Protein AF-A0A6B1FDW8-F1 (afdb_monomer_lite)

Structure (mmCIF, N/CA/C/O backbone):
data_AF-A0A6B1FDW8-F1
#
_entry.id   AF-A0A6B1FDW8-F1
#
loop_
_atom_site.group_PDB
_atom_site.id
_atom_site.type_symbol
_atom_site.label_atom_id
_atom_site.label_alt_id
_atom_site.label_comp_id
_atom_site.label_asym_id
_atom_site.label_entity_id
_atom_site.label_seq_id
_atom_site.pdbx_PDB_ins_code
_atom_site.Cartn_x
_atom_site.Cartn_y
_atom_site.Cartn_z
_atom_site.occupancy
_atom_site.B_iso_or_equiv
_atom_site.auth_seq_id
_atom_site.auth_comp_id
_atom_site.auth_asym_id
_atom_site.auth_atom_id
_atom_site.pdbx_PDB_model_num
ATOM 1 N N . MET A 1 1 ? 12.186 -7.859 8.261 1.00 57.81 1 MET A N 1
ATOM 2 C CA . MET A 1 1 ? 11.386 -6.632 8.512 1.00 57.81 1 MET A CA 1
ATOM 3 C C . MET A 1 1 ? 9.918 -6.753 8.093 1.00 57.81 1 MET A C 1
ATOM 5 O O . MET A 1 1 ? 9.076 -6.142 8.732 1.00 57.81 1 MET A O 1
ATOM 9 N N . THR A 1 2 ? 9.571 -7.563 7.089 1.00 54.66 2 THR A N 1
ATOM 10 C CA . THR A 1 2 ? 8.190 -7.718 6.588 1.00 54.66 2 THR A CA 1
ATOM 11 C C . THR A 1 2 ? 7.230 -8.437 7.541 1.00 54.66 2 THR A C 1
ATOM 13 O O . THR A 1 2 ? 6.089 -8.004 7.663 1.00 54.66 2 THR A O 1
ATOM 16 N N . ASN A 1 3 ? 7.681 -9.470 8.261 1.00 67.62 3 ASN A N 1
ATOM 17 C CA . ASN A 1 3 ? 6.808 -10.236 9.167 1.00 67.62 3 ASN A CA 1
ATOM 18 C C . ASN A 1 3 ? 6.337 -9.417 10.382 1.00 67.62 3 ASN A C 1
ATOM 20 O O . ASN A 1 3 ? 5.191 -9.545 10.798 1.00 67.62 3 ASN A O 1
ATOM 24 N N . LEU A 1 4 ? 7.185 -8.521 10.901 1.00 68.75 4 LEU A N 1
ATOM 25 C CA . LEU A 1 4 ? 6.839 -7.667 12.041 1.00 68.75 4 LEU A CA 1
ATOM 26 C C . LEU A 1 4 ? 5.759 -6.637 11.681 1.00 68.75 4 LEU A C 1
ATOM 28 O O . LEU A 1 4 ? 4.817 -6.445 12.438 1.00 68.75 4 LEU A O 1
ATOM 32 N N . GLY A 1 5 ? 5.847 -6.023 10.498 1.00 63.50 5 GLY A N 1
ATOM 33 C CA . GLY A 1 5 ? 4.809 -5.098 10.040 1.00 63.50 5 GLY A CA 1
ATOM 34 C C . GLY A 1 5 ? 3.449 -5.783 9.854 1.00 63.50 5 GLY A C 1
ATOM 35 O O . GLY A 1 5 ? 2.420 -5.181 10.148 1.00 63.50 5 GLY A O 1
ATOM 36 N N . VAL A 1 6 ? 3.439 -7.047 9.399 1.00 69.06 6 VAL A N 1
ATOM 37 C CA . VAL A 1 6 ? 2.192 -7.816 9.224 1.00 69.06 6 VAL A CA 1
ATOM 38 C C . VAL A 1 6 ? 1.561 -8.112 10.584 1.00 69.06 6 VAL A C 1
ATOM 40 O O . VAL A 1 6 ? 0.362 -7.902 10.751 1.00 69.06 6 VAL A O 1
ATOM 43 N N . ALA A 1 7 ? 2.371 -8.506 11.571 1.00 69.25 7 ALA A N 1
ATOM 44 C CA . ALA A 1 7 ? 1.908 -8.698 12.943 1.00 69.25 7 ALA A CA 1
ATOM 45 C C . ALA A 1 7 ? 1.351 -7.395 13.548 1.00 69.25 7 ALA A C 1
ATOM 47 O O . ALA A 1 7 ? 0.294 -7.409 14.170 1.00 69.25 7 ALA A O 1
ATOM 48 N N . LEU A 1 8 ? 2.000 -6.249 13.308 1.00 66.06 8 LEU A N 1
ATOM 49 C CA . LEU A 1 8 ? 1.536 -4.947 13.804 1.00 66.06 8 LEU A CA 1
ATOM 50 C C . LEU A 1 8 ? 0.219 -4.488 13.157 1.00 66.06 8 LEU A C 1
ATOM 52 O O . LEU A 1 8 ? -0.618 -3.918 13.854 1.00 66.06 8 LEU A O 1
ATOM 56 N N . ARG A 1 9 ? -0.016 -4.778 11.867 1.00 66.31 9 ARG A N 1
ATOM 57 C CA . ARG A 1 9 ? -1.338 -4.570 11.242 1.00 66.31 9 ARG A CA 1
ATOM 58 C C . ARG A 1 9 ? -2.416 -5.417 11.915 1.00 66.31 9 ARG A C 1
ATOM 60 O O . ARG A 1 9 ? -3.471 -4.890 12.245 1.00 66.31 9 ARG A O 1
ATOM 67 N N . GLN A 1 10 ? -2.140 -6.700 12.155 1.00 68.94 10 GLN A N 1
ATOM 68 C CA . GLN A 1 10 ? -3.095 -7.608 12.806 1.00 68.94 10 GLN A CA 1
ATOM 69 C C . GLN A 1 10 ? -3.376 -7.232 14.269 1.00 68.94 10 GLN A C 1
ATOM 71 O O . GLN A 1 10 ? -4.475 -7.462 14.758 1.00 68.94 10 GLN A O 1
ATOM 76 N N . LEU A 1 11 ? -2.416 -6.597 14.946 1.00 70.94 11 LEU A N 1
ATOM 77 C CA . LEU A 1 11 ? -2.566 -6.071 16.306 1.00 70.94 11 LEU A CA 1
ATOM 78 C C . LEU A 1 11 ? -3.268 -4.699 16.370 1.00 70.94 11 LEU A C 1
ATOM 80 O O . LEU A 1 11 ? -3.292 -4.083 17.433 1.00 70.94 11 LEU A O 1
ATOM 84 N N . GLY A 1 12 ? -3.803 -4.183 15.257 1.00 66.56 12 GLY A N 1
ATOM 85 C CA . GLY A 1 12 ? -4.472 -2.877 15.230 1.00 66.56 12 GLY A CA 1
ATOM 86 C C . GLY A 1 12 ? -3.516 -1.687 15.366 1.00 66.56 12 GLY A C 1
ATOM 87 O O . GLY A 1 12 ? -3.945 -0.579 15.677 1.00 66.56 12 GLY A O 1
ATOM 88 N N . LYS A 1 13 ? -2.217 -1.892 15.104 1.00 74.19 13 LYS A N 1
ATOM 89 C CA . LYS A 1 13 ? -1.162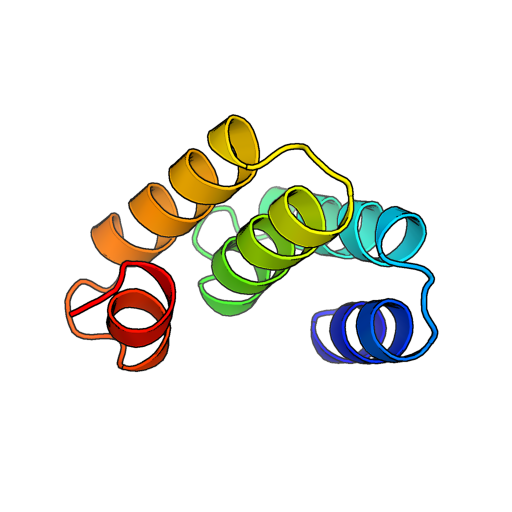 -0.864 15.127 1.00 74.19 13 LYS A CA 1
ATOM 90 C C . LYS A 1 13 ? -0.567 -0.619 13.730 1.00 74.19 13 LYS A C 1
ATOM 92 O O . LYS A 1 13 ? 0.653 -0.696 13.544 1.00 74.19 13 LYS A O 1
ATOM 97 N N . PRO A 1 14 ? -1.390 -0.298 12.713 1.00 72.94 14 PRO A N 1
ATOM 98 C CA . PRO A 1 14 ? -0.919 -0.114 11.339 1.00 72.94 14 PRO A CA 1
ATOM 99 C C . PRO A 1 14 ? 0.119 1.015 11.208 1.00 72.94 14 PRO A C 1
ATOM 101 O O . PRO A 1 14 ? 1.013 0.928 10.369 1.00 72.94 14 PRO A O 1
ATOM 104 N N . GLN A 1 15 ? 0.071 2.031 12.077 1.00 76.62 15 GLN A N 1
ATOM 105 C CA . GLN A 1 15 ? 1.023 3.150 12.095 1.00 76.62 15 GLN A CA 1
ATOM 106 C C . GLN A 1 15 ? 2.464 2.713 12.410 1.00 76.62 15 GLN A C 1
ATOM 108 O O . GLN A 1 15 ? 3.399 3.157 11.743 1.00 76.62 15 GLN A O 1
ATOM 113 N N . GLU A 1 16 ? 2.655 1.802 13.370 1.00 77.38 16 GLU A N 1
ATOM 114 C CA . GLU A 1 16 ? 3.979 1.250 13.688 1.00 77.38 16 GLU A CA 1
ATOM 115 C C . GLU A 1 16 ? 4.496 0.396 12.514 1.00 77.38 16 GLU A C 1
ATOM 117 O O . GLU A 1 16 ? 5.657 0.507 12.116 1.00 77.38 16 GLU A O 1
ATOM 122 N N . GLY A 1 17 ? 3.611 -0.384 11.879 1.00 82.00 17 GLY A N 1
ATOM 123 C CA . GLY A 1 17 ? 3.927 -1.178 10.686 1.00 82.00 17 GLY A CA 1
ATOM 124 C C . GLY A 1 17 ? 4.401 -0.337 9.493 1.00 82.00 17 GLY A C 1
ATOM 125 O O . GLY A 1 17 ? 5.372 -0.706 8.827 1.00 82.00 17 GLY A O 1
ATOM 126 N N . ILE A 1 18 ? 3.786 0.830 9.260 1.00 87.38 18 ILE A N 1
ATOM 127 C CA . ILE A 1 18 ? 4.166 1.766 8.186 1.00 87.38 18 ILE A CA 1
ATOM 128 C C . ILE A 1 18 ? 5.638 2.174 8.290 1.00 87.38 18 ILE A C 1
ATOM 130 O O . ILE A 1 18 ? 6.337 2.196 7.275 1.00 87.38 18 ILE A O 1
ATOM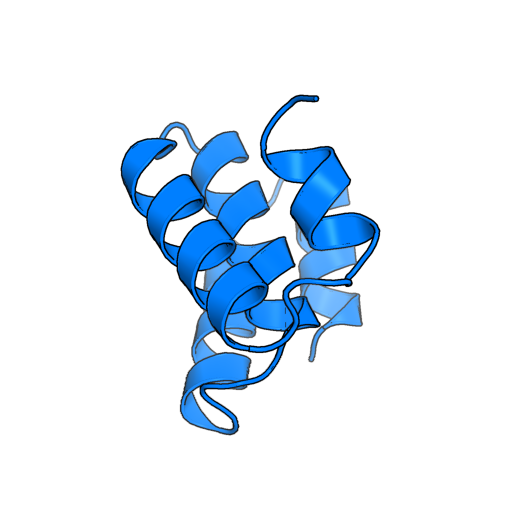 134 N N . ALA A 1 19 ? 6.134 2.468 9.495 1.00 87.88 19 ALA A N 1
ATOM 135 C CA . ALA A 1 19 ? 7.530 2.852 9.689 1.00 87.88 19 ALA A CA 1
ATOM 136 C C . ALA A 1 19 ? 8.493 1.719 9.293 1.00 87.88 19 ALA A C 1
ATOM 138 O O . ALA A 1 19 ? 9.509 1.967 8.639 1.00 87.88 19 ALA A O 1
ATOM 139 N N . TYR A 1 20 ? 8.154 0.468 9.621 1.00 87.38 20 TYR A N 1
ATOM 140 C CA . TYR A 1 20 ? 8.944 -0.699 9.221 1.00 87.38 20 TYR A CA 1
ATOM 141 C C . TYR A 1 20 ? 8.927 -0.929 7.712 1.00 87.38 20 TYR A C 1
ATOM 143 O O . TYR A 1 20 ? 9.975 -1.216 7.133 1.00 87.38 20 TYR A O 1
ATOM 151 N N . TYR A 1 21 ? 7.774 -0.774 7.057 1.00 88.75 21 TYR A N 1
ATOM 152 C CA . TYR A 1 21 ? 7.703 -0.906 5.604 1.00 88.75 21 TYR A CA 1
ATOM 153 C C . TYR A 1 21 ? 8.468 0.208 4.894 1.00 88.75 21 TYR A C 1
ATOM 155 O O . TYR A 1 21 ? 9.213 -0.080 3.965 1.00 88.75 21 TYR A O 1
ATOM 163 N N . LYS A 1 22 ? 8.384 1.456 5.371 1.00 90.12 22 LYS A N 1
ATOM 164 C CA . LYS A 1 22 ? 9.186 2.564 4.833 1.00 90.12 22 LYS A CA 1
ATOM 165 C C . LYS A 1 22 ? 10.688 2.317 4.985 1.00 90.12 22 LYS A C 1
ATOM 167 O O . LYS A 1 22 ? 11.424 2.555 4.036 1.00 90.12 22 LYS A O 1
ATOM 172 N N . LYS A 1 23 ? 11.144 1.785 6.126 1.00 90.38 23 LYS A N 1
ATOM 173 C CA . LYS A 1 23 ? 12.551 1.376 6.303 1.00 90.38 23 LYS A CA 1
ATOM 174 C C . LYS A 1 23 ? 12.955 0.269 5.330 1.00 90.38 23 LYS A C 1
ATOM 176 O O . LYS A 1 23 ? 14.024 0.353 4.741 1.00 90.38 23 LYS A O 1
ATOM 181 N N . ALA A 1 24 ? 12.097 -0.733 5.130 1.00 88.88 24 ALA A N 1
ATOM 182 C CA . ALA A 1 24 ? 12.353 -1.786 4.151 1.00 88.88 24 ALA A CA 1
ATOM 183 C C . ALA A 1 24 ? 12.464 -1.219 2.724 1.00 88.88 24 ALA A C 1
ATOM 185 O O . ALA A 1 24 ? 13.373 -1.602 2.002 1.00 88.88 24 ALA A O 1
ATOM 186 N N . LEU A 1 25 ? 11.609 -0.258 2.357 1.00 90.50 25 LEU A N 1
ATOM 187 C CA . LEU A 1 25 ? 11.650 0.415 1.053 1.00 90.50 25 LEU A CA 1
ATOM 188 C C . LEU A 1 25 ? 12.825 1.382 0.886 1.00 90.50 25 LEU A C 1
ATOM 190 O O . LEU A 1 25 ? 13.235 1.653 -0.235 1.00 90.50 25 LEU A O 1
ATOM 194 N N . ALA A 1 26 ? 13.372 1.911 1.980 1.00 93.00 26 ALA A N 1
ATOM 195 C CA . ALA A 1 26 ? 14.597 2.702 1.932 1.00 93.00 26 ALA A CA 1
ATOM 196 C C . ALA A 1 26 ? 15.828 1.832 1.625 1.00 93.00 26 ALA A C 1
ATOM 198 O O . ALA A 1 26 ? 16.780 2.320 1.026 1.00 93.00 26 ALA A O 1
ATOM 199 N N . MET A 1 27 ? 15.808 0.558 2.033 1.00 92.88 27 MET A N 1
ATOM 200 C CA . MET A 1 27 ? 16.870 -0.409 1.731 1.00 92.88 27 MET A CA 1
ATOM 201 C C . MET A 1 27 ? 16.678 -1.067 0.362 1.00 92.88 27 MET A C 1
ATOM 203 O O . MET A 1 27 ? 17.642 -1.243 -0.372 1.00 92.88 27 MET A O 1
ATOM 207 N N . ASP A 1 28 ? 15.438 -1.420 0.026 1.00 89.69 28 ASP A N 1
ATOM 208 C CA . ASP A 1 28 ? 15.052 -1.997 -1.259 1.00 89.69 28 ASP A CA 1
ATOM 209 C C . ASP A 1 28 ? 13.753 -1.333 -1.750 1.00 89.69 28 ASP A C 1
ATOM 211 O O . ASP A 1 28 ? 12.650 -1.747 -1.365 1.00 89.69 28 ASP A O 1
ATOM 215 N N . PRO A 1 29 ? 13.860 -0.303 -2.611 1.00 89.94 29 PRO A N 1
ATOM 216 C CA . PRO A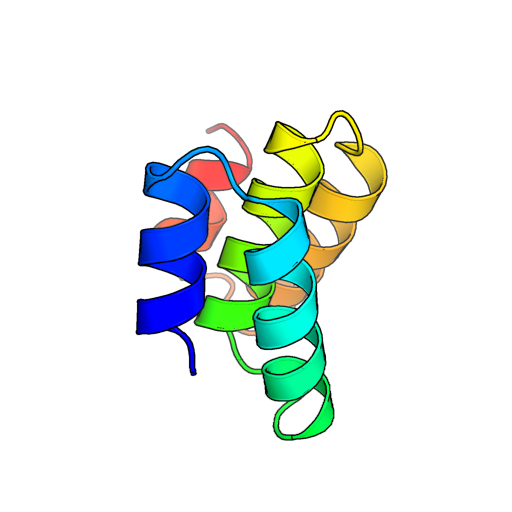 1 29 ? 12.705 0.402 -3.163 1.00 89.94 29 PRO A CA 1
ATOM 217 C C . PRO A 1 29 ? 11.737 -0.500 -3.934 1.00 89.94 29 PRO A C 1
ATOM 219 O O . PRO A 1 29 ? 10.554 -0.166 -4.042 1.00 89.94 29 PRO A O 1
ATOM 222 N N . ASN A 1 30 ? 12.220 -1.642 -4.430 1.00 89.75 30 ASN A N 1
ATOM 223 C CA . ASN A 1 30 ? 11.450 -2.589 -5.225 1.00 89.75 30 ASN A CA 1
ATOM 224 C C . ASN A 1 30 ? 10.928 -3.768 -4.394 1.00 89.75 30 ASN A C 1
ATOM 226 O O . ASN A 1 30 ? 10.426 -4.752 -4.944 1.00 89.75 30 ASN A O 1
ATOM 230 N N . HIS A 1 31 ? 10.985 -3.675 -3.061 1.00 89.12 31 HIS A N 1
ATOM 231 C CA . HIS A 1 31 ? 10.531 -4.749 -2.195 1.00 89.12 31 HIS A CA 1
ATOM 232 C C . HIS A 1 31 ? 9.002 -4.921 -2.240 1.00 89.12 31 HIS A C 1
ATOM 234 O O . HIS A 1 31 ? 8.256 -4.340 -1.446 1.00 89.12 31 HIS A O 1
ATOM 240 N N . LEU A 1 32 ? 8.528 -5.792 -3.136 1.00 87.06 32 LEU A N 1
ATOM 241 C CA . LEU A 1 32 ? 7.111 -6.070 -3.420 1.00 87.06 32 LEU A CA 1
ATOM 242 C C . LEU A 1 32 ? 6.237 -6.263 -2.176 1.00 87.06 32 LEU A C 1
ATOM 244 O O . LEU A 1 32 ? 5.154 -5.683 -2.064 1.00 87.06 32 LEU A O 1
ATOM 248 N N . LYS A 1 33 ? 6.711 -7.054 -1.204 1.00 85.19 33 LYS A N 1
ATOM 249 C CA . LYS A 1 33 ? 5.974 -7.299 0.046 1.00 85.19 33 LYS A CA 1
ATOM 250 C C . LYS A 1 33 ? 5.843 -6.031 0.891 1.00 85.19 33 LYS A C 1
ATOM 252 O O . LYS A 1 33 ? 4.795 -5.828 1.497 1.00 85.19 33 LYS A O 1
ATOM 257 N N . ALA A 1 34 ? 6.876 -5.189 0.958 1.00 89.25 34 ALA A N 1
ATOM 258 C CA . ALA A 1 34 ? 6.793 -3.931 1.696 1.00 89.25 34 ALA A CA 1
ATOM 259 C C . ALA A 1 34 ? 5.905 -2.911 0.979 1.00 89.25 34 ALA A C 1
ATOM 261 O O . ALA A 1 34 ? 5.107 -2.272 1.654 1.00 89.25 34 ALA A O 1
ATOM 262 N N . LEU A 1 35 ? 5.964 -2.813 -0.355 1.00 91.06 35 LEU A N 1
ATOM 263 C CA . LEU A 1 35 ? 5.061 -1.957 -1.136 1.00 91.06 35 LEU A CA 1
ATOM 264 C C . LEU A 1 35 ? 3.595 -2.351 -0.924 1.00 91.06 35 LEU A C 1
ATOM 266 O O . LEU A 1 35 ? 2.773 -1.509 -0.574 1.00 91.06 35 LEU A O 1
ATOM 270 N N . THR A 1 36 ? 3.286 -3.643 -1.058 1.00 87.19 36 THR A N 1
ATOM 271 C CA . THR A 1 36 ? 1.919 -4.162 -0.900 1.00 87.19 36 THR A CA 1
ATOM 272 C C . THR A 1 36 ? 1.405 -3.955 0.522 1.00 87.19 36 THR A C 1
ATOM 274 O O . THR A 1 36 ? 0.289 -3.484 0.725 1.00 87.19 36 THR A O 1
ATOM 277 N N . ASN A 1 37 ? 2.220 -4.276 1.528 1.00 87.31 37 ASN A N 1
ATOM 278 C CA . ASN A 1 37 ? 1.786 -4.144 2.912 1.00 87.31 37 ASN A CA 1
ATOM 279 C C . ASN A 1 37 ? 1.704 -2.685 3.380 1.00 87.31 37 ASN A C 1
ATOM 281 O O . ASN A 1 37 ? 0.846 -2.374 4.202 1.00 87.31 37 ASN A O 1
ATOM 285 N N . LEU A 1 38 ? 2.563 -1.798 2.866 1.00 89.75 38 LEU A N 1
ATOM 286 C CA . LEU A 1 38 ? 2.459 -0.359 3.100 1.00 89.75 38 LEU A CA 1
ATOM 287 C C . LEU A 1 38 ? 1.189 0.202 2.460 1.00 89.75 38 LEU A C 1
ATOM 289 O O . LEU A 1 38 ? 0.484 0.967 3.110 1.00 89.75 38 LEU A O 1
ATOM 293 N N . GLY A 1 39 ? 0.885 -0.219 1.228 1.00 90.88 39 GLY A N 1
ATOM 294 C CA . GLY A 1 39 ? -0.346 0.141 0.533 1.00 90.88 39 GLY A CA 1
ATOM 295 C C . GLY A 1 39 ? -1.584 -0.188 1.364 1.00 90.88 39 GLY A C 1
ATOM 296 O O . GLY A 1 39 ? -2.380 0.694 1.680 1.00 90.88 39 GLY A O 1
ATOM 297 N N . ALA A 1 40 ? -1.663 -1.432 1.832 1.00 86.62 40 ALA A N 1
ATOM 298 C CA . ALA A 1 40 ? -2.769 -1.896 2.654 1.00 86.62 40 ALA A CA 1
ATOM 299 C C . ALA A 1 40 ? -2.817 -1.206 4.033 1.00 86.62 40 ALA A C 1
ATOM 301 O O . ALA A 1 40 ? -3.882 -0.788 4.469 1.00 86.62 40 ALA A O 1
ATOM 302 N N . ALA A 1 41 ? -1.671 -0.997 4.696 1.00 87.81 41 ALA A N 1
ATOM 303 C CA . ALA A 1 41 ? -1.627 -0.266 5.966 1.00 87.81 41 ALA A CA 1
ATOM 304 C C . ALA A 1 41 ? -2.108 1.189 5.829 1.00 87.81 41 ALA A C 1
ATOM 306 O O . ALA A 1 41 ? -2.716 1.716 6.754 1.00 87.81 41 ALA A O 1
ATOM 307 N N . LEU A 1 42 ? -1.830 1.842 4.695 1.00 89.25 42 LEU A N 1
ATOM 308 C CA . LEU A 1 42 ? -2.300 3.197 4.402 1.00 89.25 42 LEU A CA 1
ATOM 309 C C . LEU A 1 42 ? -3.814 3.235 4.177 1.00 89.25 42 LEU A C 1
ATOM 311 O O . LEU A 1 42 ? -4.468 4.150 4.671 1.00 89.25 42 LEU A O 1
ATOM 315 N N . VAL A 1 43 ? -4.378 2.233 3.497 1.00 86.69 43 VAL A N 1
ATOM 316 C CA . VAL A 1 43 ? -5.836 2.070 3.375 1.00 86.69 43 VAL A CA 1
ATOM 317 C C . VAL A 1 43 ? -6.471 1.907 4.760 1.00 86.69 43 VAL A C 1
ATOM 319 O O . VAL A 1 43 ? -7.403 2.644 5.076 1.00 86.69 43 VAL A O 1
ATOM 322 N N . ASP A 1 44 ? -5.909 1.039 5.609 1.00 84.56 44 ASP A N 1
ATOM 323 C CA . ASP A 1 44 ? -6.418 0.761 6.962 1.00 84.56 44 ASP A CA 1
ATOM 324 C C . ASP A 1 44 ? -6.456 2.017 7.863 1.00 84.56 44 ASP A C 1
ATOM 326 O O . ASP A 1 44 ? -7.301 2.114 8.749 1.00 84.56 44 ASP A O 1
ATOM 330 N N . ILE A 1 45 ? -5.569 3.001 7.643 1.00 86.88 45 ILE A N 1
ATOM 331 C CA . ILE A 1 45 ? -5.538 4.266 8.409 1.00 86.88 45 ILE A CA 1
ATOM 332 C C . ILE A 1 45 ? -6.274 5.431 7.730 1.00 86.88 45 ILE A C 1
ATOM 334 O O . ILE A 1 45 ? -6.069 6.585 8.107 1.00 86.88 45 ILE A O 1
ATOM 338 N N . GLY A 1 46 ? -7.097 5.161 6.713 1.00 89.38 46 GLY A N 1
ATOM 339 C CA . GLY A 1 46 ? -7.890 6.191 6.035 1.00 89.38 46 GLY A CA 1
ATOM 340 C C . GLY A 1 46 ? -7.115 7.019 5.004 1.00 89.38 46 GLY A C 1
ATOM 341 O O . GLY A 1 46 ? -7.546 8.112 4.643 1.00 89.38 46 GLY A O 1
ATOM 342 N N . LYS A 1 47 ? -5.990 6.504 4.489 1.00 91.19 47 LYS A N 1
ATOM 343 C CA . LYS A 1 47 ? -5.190 7.107 3.404 1.00 91.19 47 LYS A CA 1
ATOM 344 C C . LYS A 1 47 ? -5.214 6.254 2.125 1.00 91.19 47 LYS A C 1
ATOM 346 O O . LYS A 1 47 ? -4.160 5.840 1.631 1.00 91.19 47 LYS A O 1
ATOM 351 N N . PRO A 1 48 ? -6.394 5.997 1.533 1.00 88.31 48 PRO A N 1
ATOM 352 C CA . PRO A 1 48 ? -6.524 5.075 0.407 1.00 88.31 48 PRO A CA 1
ATOM 353 C C . PRO A 1 48 ? -5.782 5.545 -0.852 1.00 88.31 48 PRO A C 1
ATOM 355 O O . PRO A 1 48 ? -5.223 4.723 -1.570 1.00 88.31 48 PRO A O 1
ATOM 358 N N . GLN A 1 49 ? -5.703 6.857 -1.103 1.00 90.00 49 GLN A N 1
ATOM 359 C CA . GLN A 1 49 ? -4.999 7.402 -2.273 1.00 90.00 49 GLN A CA 1
ATOM 360 C C . GLN A 1 49 ? -3.488 7.124 -2.226 1.00 90.00 49 GLN A C 1
ATOM 362 O O . GLN A 1 49 ? -2.909 6.682 -3.220 1.00 90.00 49 GLN A O 1
ATOM 367 N N . GLU A 1 50 ? -2.855 7.326 -1.064 1.00 90.19 50 GLU A N 1
ATOM 368 C CA . GLU A 1 50 ? -1.447 6.964 -0.863 1.00 90.19 50 GLU A CA 1
ATOM 369 C C . GLU A 1 50 ? -1.267 5.445 -0.984 1.00 90.19 50 GLU A C 1
ATOM 371 O O . GLU A 1 50 ? -0.327 4.983 -1.631 1.00 90.19 50 GLU A O 1
ATOM 376 N N . GLY A 1 51 ? -2.199 4.664 -0.426 1.00 90.19 51 GLY A N 1
ATOM 377 C CA . GLY A 1 51 ? -2.165 3.205 -0.497 1.00 90.19 51 GLY A CA 1
ATOM 378 C C . GLY A 1 51 ? -2.172 2.667 -1.931 1.00 90.19 51 GLY A C 1
ATOM 379 O O . GLY A 1 51 ? -1.311 1.868 -2.308 1.00 90.19 51 GLY A O 1
ATOM 380 N N . ILE A 1 52 ? -3.080 3.180 -2.767 1.00 87.88 52 ILE A N 1
ATOM 381 C CA . ILE A 1 52 ? -3.183 2.840 -4.194 1.00 87.88 52 ILE A CA 1
ATOM 382 C C . ILE A 1 52 ? -1.883 3.165 -4.936 1.00 87.88 52 ILE A C 1
ATOM 384 O O . ILE A 1 52 ? -1.455 2.383 -5.783 1.00 87.88 52 ILE A O 1
ATOM 388 N N . ALA A 1 53 ? -1.217 4.281 -4.623 1.00 90.94 53 ALA A N 1
ATOM 389 C CA . ALA A 1 53 ? 0.050 4.628 -5.265 1.00 90.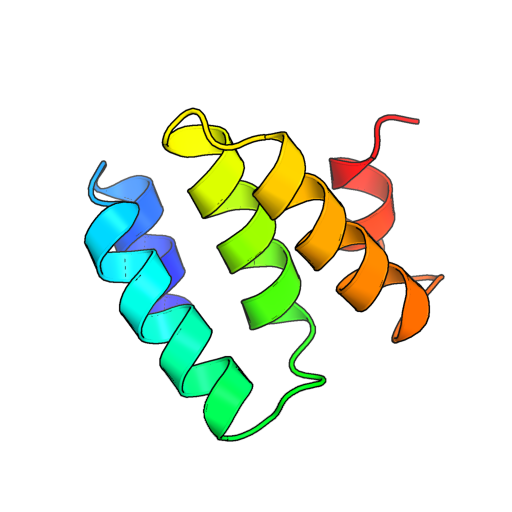94 53 ALA A CA 1
ATOM 390 C C . ALA A 1 53 ? 1.142 3.572 -5.001 1.00 90.94 53 ALA A C 1
ATOM 392 O O . ALA A 1 53 ? 1.890 3.215 -5.914 1.00 90.94 53 ALA A O 1
ATOM 393 N N . TYR A 1 54 ? 1.211 3.024 -3.784 1.00 90.81 54 TYR A N 1
ATOM 394 C CA . TYR A 1 54 ? 2.148 1.945 -3.458 1.00 90.81 54 TYR A CA 1
ATOM 395 C C . TYR A 1 54 ? 1.756 0.605 -4.090 1.00 90.81 54 TYR A C 1
ATOM 397 O O . TYR A 1 54 ? 2.638 -0.115 -4.559 1.00 90.81 54 TYR A O 1
ATOM 405 N N . HIS A 1 55 ? 0.461 0.297 -4.194 1.00 86.12 55 HIS A N 1
ATOM 406 C CA . HIS A 1 55 ? -0.004 -0.875 -4.943 1.00 86.12 55 HIS A CA 1
ATOM 407 C C . HIS A 1 55 ? 0.317 -0.775 -6.438 1.00 86.12 55 HIS A C 1
ATOM 409 O O . HIS A 1 55 ? 0.787 -1.746 -7.023 1.00 86.12 55 HIS A O 1
ATOM 415 N N . LYS A 1 56 ? 0.170 0.408 -7.046 1.0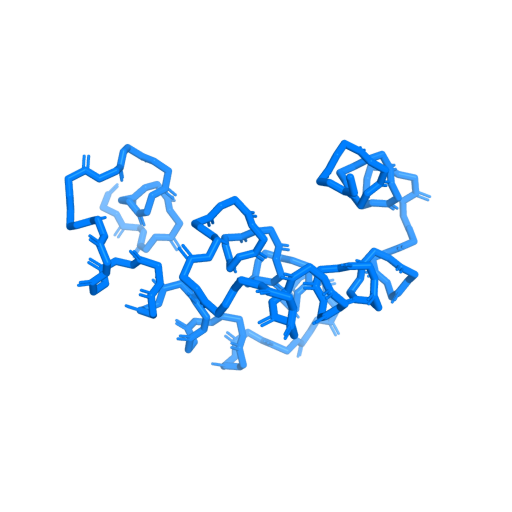0 87.31 56 LYS A N 1
ATOM 416 C CA . LYS A 1 56 ? 0.578 0.651 -8.439 1.00 87.31 56 LYS A CA 1
ATOM 417 C C . LYS A 1 56 ? 2.079 0.462 -8.644 1.00 87.31 56 LYS A C 1
ATOM 419 O O . LYS A 1 56 ? 2.479 -0.116 -9.646 1.00 87.31 56 LYS A O 1
ATOM 424 N N . LYS A 1 57 ? 2.913 0.900 -7.692 1.00 88.62 57 LYS A N 1
ATOM 425 C CA . LYS A 1 57 ? 4.360 0.626 -7.732 1.00 88.62 57 LYS A CA 1
ATOM 426 C C . LYS A 1 57 ? 4.660 -0.869 -7.652 1.00 88.62 57 LYS A C 1
ATOM 428 O O . LYS A 1 57 ? 5.490 -1.344 -8.413 1.00 88.62 57 LYS A O 1
ATOM 433 N N . ALA A 1 58 ? 3.978 -1.602 -6.770 1.00 87.31 58 ALA A N 1
ATOM 434 C CA . ALA A 1 58 ? 4.123 -3.055 -6.686 1.00 87.31 58 ALA A CA 1
ATOM 435 C C . ALA A 1 58 ? 3.741 -3.733 -8.013 1.00 87.31 58 ALA A C 1
ATOM 437 O O . ALA A 1 58 ? 4.497 -4.561 -8.507 1.00 87.31 58 ALA A O 1
ATOM 438 N N . LEU A 1 59 ? 2.628 -3.319 -8.625 1.00 83.69 59 LEU A N 1
ATOM 439 C CA . LEU A 1 59 ? 2.177 -3.831 -9.921 1.00 83.69 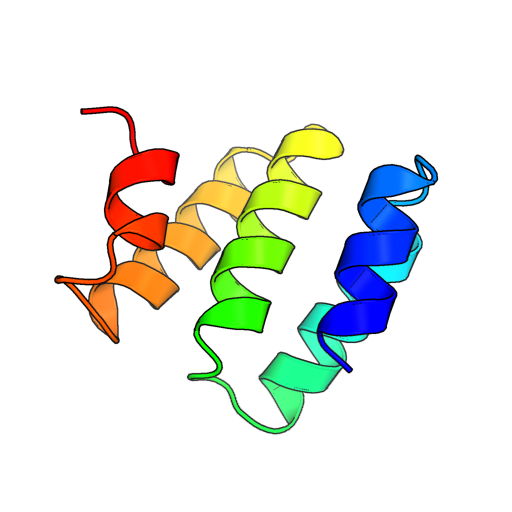59 LEU A CA 1
ATOM 440 C C . LEU A 1 59 ? 3.152 -3.500 -11.062 1.00 83.69 59 LEU A C 1
ATOM 442 O O . LEU A 1 59 ? 3.339 -4.309 -11.957 1.00 83.69 59 LEU A O 1
ATOM 446 N N . ALA A 1 60 ? 3.799 -2.334 -11.035 1.00 86.88 60 ALA A N 1
ATOM 447 C CA . ALA A 1 60 ? 4.796 -1.976 -12.044 1.00 86.88 60 ALA A CA 1
ATOM 448 C C . ALA A 1 60 ? 6.068 -2.844 -11.971 1.00 86.88 60 ALA A C 1
ATOM 450 O O . ALA A 1 60 ? 6.774 -2.965 -12.967 1.00 86.88 60 ALA A O 1
ATOM 451 N N . ILE A 1 61 ? 6.371 -3.417 -10.801 1.00 85.12 61 ILE A N 1
ATOM 452 C CA . ILE A 1 61 ? 7.541 -4.284 -10.588 1.00 85.12 61 ILE A CA 1
ATOM 453 C C . ILE A 1 61 ? 7.204 -5.739 -10.910 1.00 85.12 61 ILE A C 1
ATOM 455 O O . ILE A 1 61 ? 8.003 -6.426 -11.536 1.00 85.12 61 ILE A O 1
ATOM 459 N N . ASP A 1 62 ? 6.036 -6.203 -10.468 1.00 79.56 62 ASP A N 1
ATOM 460 C CA . ASP A 1 62 ? 5.529 -7.547 -10.739 1.00 79.56 62 ASP A CA 1
ATOM 461 C C . ASP A 1 62 ? 4.050 -7.455 -11.145 1.00 79.56 62 ASP A C 1
ATOM 463 O O . ASP A 1 62 ? 3.158 -7.484 -10.279 1.00 79.56 62 ASP A O 1
ATOM 467 N N . PRO A 1 63 ? 3.792 -7.294 -12.457 1.00 72.56 63 PRO A N 1
ATOM 468 C CA . PRO A 1 63 ? 2.444 -7.212 -13.011 1.00 72.56 63 PRO A CA 1
ATOM 469 C C . PRO A 1 63 ? 1.623 -8.482 -12.765 1.00 72.56 63 PRO A C 1
ATOM 471 O O . PRO A 1 63 ? 0.401 -8.402 -12.644 1.00 72.56 63 PRO A O 1
ATOM 474 N N . ASP A 1 64 ? 2.296 -9.627 -12.625 1.00 67.81 64 ASP A N 1
ATOM 475 C CA . ASP A 1 64 ? 1.682 -10.950 -12.506 1.00 67.81 64 ASP A CA 1
ATOM 476 C C . ASP A 1 64 ? 1.511 -11.402 -11.048 1.00 67.81 64 ASP A C 1
ATOM 478 O O . ASP A 1 64 ? 1.021 -12.502 -10.780 1.00 67.81 64 ASP A O 1
ATOM 482 N N . SER A 1 65 ? 1.878 -10.564 -10.069 1.00 64.56 65 SER A N 1
ATOM 483 C CA . SER A 1 65 ? 1.765 -10.934 -8.659 1.00 64.56 65 SER A CA 1
ATOM 484 C C . SER A 1 65 ? 0.296 -11.143 -8.256 1.00 64.56 65 SER A C 1
ATOM 486 O O . SER A 1 65 ? -0.477 -10.177 -8.239 1.00 64.56 65 SER A O 1
ATOM 488 N N . PRO A 1 66 ? -0.103 -12.338 -7.770 1.00 59.34 66 PRO A N 1
ATOM 489 C CA . PRO A 1 66 ? -1.482 -12.604 -7.340 1.00 59.34 66 PRO A CA 1
ATOM 490 C C . PRO A 1 66 ? -1.965 -11.654 -6.230 1.00 59.34 66 PRO A C 1
ATOM 492 O O . PRO A 1 66 ? -3.148 -11.340 -6.123 1.00 59.34 66 PRO A O 1
ATOM 495 N N . ARG A 1 67 ? -1.033 -11.149 -5.405 1.00 57.88 67 ARG A N 1
ATOM 496 C CA . ARG A 1 67 ? -1.302 -10.155 -4.350 1.00 57.88 67 ARG A CA 1
ATOM 497 C C . ARG A 1 67 ? -1.505 -8.731 -4.874 1.00 57.88 67 ARG A C 1
ATOM 499 O O . ARG A 1 67 ? -2.149 -7.940 -4.189 1.00 57.88 67 ARG A O 1
ATOM 506 N N . SER A 1 68 ? -0.951 -8.395 -6.035 1.00 53.50 68 SER A N 1
ATOM 507 C CA . SER A 1 68 ? -1.157 -7.096 -6.686 1.00 53.50 68 SER A CA 1
ATOM 508 C C . SER A 1 68 ? -2.551 -7.038 -7.316 1.00 53.50 68 SER A C 1
ATOM 510 O O . SER A 1 68 ? -3.255 -6.047 -7.141 1.00 53.50 68 SER A O 1
ATOM 512 N N . LEU A 1 69 ? -2.984 -8.137 -7.944 1.00 55.28 69 LEU A N 1
ATOM 513 C CA . LEU A 1 69 ? -4.318 -8.277 -8.536 1.00 55.28 69 LEU A CA 1
ATOM 514 C C . LEU A 1 69 ? -5.429 -8.263 -7.470 1.00 55.28 69 LEU A C 1
ATOM 516 O O . LEU A 1 69 ? -6.407 -7.535 -7.614 1.00 55.28 69 LEU A O 1
ATOM 520 N N . ALA A 1 70 ? -5.235 -8.961 -6.344 1.00 57.03 70 ALA A N 1
ATOM 521 C CA . ALA A 1 70 ? -6.229 -9.026 -5.266 1.00 57.03 70 ALA A CA 1
ATOM 522 C C . ALA A 1 70 ? -6.524 -7.674 -4.575 1.00 57.03 70 ALA A C 1
ATOM 524 O O . ALA A 1 70 ? -7.599 -7.503 -4.012 1.00 57.03 70 ALA A O 1
ATOM 525 N N . ASN A 1 71 ? -5.593 -6.709 -4.605 1.00 52.81 71 ASN A N 1
ATOM 526 C CA . ASN A 1 71 ? -5.757 -5.407 -3.934 1.00 52.81 71 ASN A CA 1
ATOM 527 C C . ASN A 1 71 ? -6.302 -4.294 -4.850 1.00 52.81 71 ASN A C 1
ATOM 529 O O . ASN A 1 71 ? -6.561 -3.193 -4.367 1.00 52.81 71 ASN A O 1
ATOM 533 N N . LEU A 1 72 ? -6.460 -4.554 -6.154 1.00 56.12 72 LEU A N 1
ATOM 534 C CA . LEU A 1 72 ? -7.009 -3.592 -7.121 1.00 56.12 72 LEU A CA 1
ATOM 535 C C . LEU A 1 72 ? -8.458 -3.888 -7.533 1.00 56.12 72 LEU A C 1
ATOM 537 O O . LEU A 1 72 ? -9.041 -3.073 -8.239 1.00 56.12 72 LEU A O 1
ATOM 541 N N . GLY A 1 73 ? -9.050 -4.979 -7.037 1.00 53.34 73 GLY A N 1
ATOM 542 C CA . GLY A 1 73 ? -10.460 -5.299 -7.252 1.00 53.34 73 GLY A CA 1
ATOM 543 C C . GLY A 1 73 ? -10.771 -5.664 -8.702 1.00 53.34 73 GLY A C 1
ATOM 544 O O . GLY A 1 73 ? -11.381 -4.872 -9.418 1.00 53.34 73 GLY A O 1
ATOM 545 N N . VAL A 1 74 ? -10.367 -6.871 -9.107 1.00 45.31 74 VAL A N 1
ATOM 546 C CA . VAL A 1 74 ? -11.054 -7.611 -10.178 1.00 45.31 74 VAL A CA 1
ATOM 547 C C . VAL A 1 74 ? -11.951 -8.647 -9.523 1.00 45.31 74 VAL A C 1
ATOM 549 O O . VAL A 1 74 ? -11.454 -9.313 -8.585 1.00 45.31 74 VAL A O 1
#

pLDDT: mean 79.01, std 13.05, range [45.31, 93.0]

InterPro domains:
  IPR011990 Tetratricopeptide-like helical domain superfamily [G3DSA:1.25.40.10] (1-74)
  IPR011990 Tetratricopeptide-like helical domain superfamily [SSF48452] (2-73)
  IPR019734 Tetratricopeptide repeat [PS50005] (1-31)
  IPR019734 Tetratricopeptide repeat [PS50005] (32-65)
  IPR019734 Tetratricopeptide repeat [SM00028] (1-31)
  IPR019734 Tetratricopeptide repeat [SM00028] (32-65)

Sequence (74 aa):
MTNLGVALRQLGKPQEGIAYYKKALAMDPNHLKALTNLGAALVDIGKPQEGIAYHKKALAIDPDSPRSLANLGV

Organism: NCBI:txid2604869

Foldseek 3Di:
DLVVLVVCVVVVNLVVSLVVLVVVCVVPVQPLSSLLSNLVSCVVVVNNVVSVVSLVSSCVSPVPDPSSVVVVDD

Radius of gyration: 11.17 Å; chains: 1; bounding box: 28×20×29 Å

Secondary structure (DSSP, 8-state):
-HHHHHHHHHTT-HHHHHHHHHHHHHH-TT-HHHHHHHHHHHHHTT-HHHHHHHHHHHHHH-TT-HHHHHTT--